Protein AF-A0A8T7HWQ5-F1 (afdb_monomer_lite)

pLDDT: mean 87.46, std 9.1, range [57.03, 96.0]

Radius of gyration: 16.71 Å; chains: 1; bounding box: 40×26×57 Å

Sequence (140 aa):
GDEVLRPKIESEEYSALMLLADTLKETLERYGITLTLLATHAGVDAISRGELENQSQKLAQRIAALYSIYAPEAFDKSLFQQIVSTLRQRHLITTGEGNELSISASIPDLQQLVMSMLSQQTQESLVKTARWAIKKWRDE

Foldseek 3Di:
DDDPDDDDCPDPVVVVVVVVLVVCQLVLLLLLLLLLLVVVCPPPDFDAPVRSLVNSLVLVVVLCVPPVPDDPVSRDSVSNVVVSVVCVVVVQWDQDPVSTIDGDPCSVVVSVVSLVSHDPSSNVSSVVSSVVSVVVVVVD

Secondary structure (DSSP, 8-state):
----PPPPTTSHHHHHHHHHHHHHHHHHHHHHHHHHHHHHHTTTSPPBHHHHHHHHHHHHHHHHHHH--S-GGGG-HHHHHHHHHHHHHTTSEEE-TTSBEEE-TTHHHHHHHHHHHS-HHHHHHHHHHHHHHHHHHH--

Structure (mmCIF, N/CA/C/O backbone):
data_AF-A0A8T7HWQ5-F1
#
_entry.id   AF-A0A8T7HWQ5-F1
#
loop_
_atom_site.group_PDB
_atom_site.id
_atom_site.type_symbol
_atom_site.label_atom_id
_atom_site.label_alt_id
_atom_site.label_comp_id
_atom_site.label_asym_id
_atom_site.label_entity_id
_atom_site.label_seq_id
_atom_site.pdbx_PDB_ins_code
_atom_site.Cartn_x
_atom_site.Cartn_y
_atom_site.Cartn_z
_atom_site.occupancy
_atom_site.B_iso_or_equiv
_atom_site.auth_seq_id
_atom_site.auth_comp_id
_atom_site.auth_asym_id
_atom_site.auth_atom_id
_atom_site.pdbx_PDB_model_num
ATOM 1 N N . GLY A 1 1 ? -6.379 -4.301 -35.856 1.00 57.03 1 GLY A N 1
ATOM 2 C CA . GLY A 1 1 ? -6.252 -3.869 -34.456 1.00 57.03 1 GLY A CA 1
ATOM 3 C C . GLY A 1 1 ? -4.812 -4.075 -34.090 1.00 57.03 1 GLY A C 1
ATOM 4 O O . GLY A 1 1 ? -4.290 -5.112 -34.473 1.00 57.03 1 GLY A O 1
ATOM 5 N N . ASP A 1 2 ? -4.169 -3.091 -33.473 1.00 67.38 2 ASP A N 1
ATOM 6 C CA . ASP A 1 2 ? -2.747 -3.193 -33.148 1.00 67.38 2 ASP A CA 1
ATOM 7 C C . ASP A 1 2 ? -2.514 -4.381 -32.210 1.00 67.38 2 ASP A C 1
ATOM 9 O O . ASP A 1 2 ? -3.073 -4.448 -31.113 1.00 67.38 2 ASP A O 1
ATOM 13 N N . GLU A 1 3 ? -1.741 -5.360 -32.679 1.00 76.94 3 GLU A N 1
ATOM 14 C CA . GLU A 1 3 ? -1.328 -6.499 -31.869 1.00 76.94 3 GLU A CA 1
ATOM 15 C C . GLU A 1 3 ? -0.321 -6.011 -30.825 1.00 76.94 3 GLU A C 1
ATOM 17 O O . GLU A 1 3 ? 0.788 -5.585 -31.148 1.00 76.94 3 GLU A O 1
ATOM 22 N N . VAL A 1 4 ? -0.710 -6.065 -29.551 1.00 78.25 4 VAL A N 1
ATOM 23 C CA . VAL A 1 4 ? 0.197 -5.789 -28.435 1.00 78.25 4 VAL A CA 1
ATOM 24 C C . VAL A 1 4 ? 1.105 -7.005 -28.258 1.00 78.25 4 VAL A C 1
ATOM 26 O O . VAL A 1 4 ? 0.695 -8.027 -27.707 1.00 78.25 4 VAL A O 1
ATOM 29 N N . LEU A 1 5 ? 2.339 -6.903 -28.750 1.00 83.81 5 LEU A N 1
ATOM 30 C CA . LEU A 1 5 ? 3.353 -7.952 -28.650 1.00 83.81 5 LEU A CA 1
ATOM 31 C C . LEU A 1 5 ? 4.340 -7.656 -27.519 1.00 83.81 5 LEU A C 1
ATOM 33 O O . LEU A 1 5 ? 4.710 -6.510 -27.264 1.00 83.81 5 LEU A O 1
ATOM 37 N N . ARG A 1 6 ? 4.810 -8.713 -26.850 1.00 84.56 6 ARG A N 1
ATOM 38 C CA . ARG A 1 6 ? 5.892 -8.602 -25.867 1.00 84.56 6 ARG A CA 1
ATOM 39 C C . ARG A 1 6 ? 7.191 -8.191 -26.582 1.00 84.56 6 ARG A C 1
ATOM 41 O O . ARG A 1 6 ? 7.565 -8.877 -27.537 1.00 84.56 6 ARG A O 1
ATOM 48 N N . PRO A 1 7 ? 7.910 -7.149 -26.123 1.00 88.00 7 PRO A N 1
ATOM 49 C CA . PRO A 1 7 ? 9.208 -6.804 -26.690 1.00 88.00 7 PRO A CA 1
ATOM 50 C C . PRO A 1 7 ? 10.231 -7.918 -26.427 1.00 88.00 7 PRO A C 1
ATOM 52 O O . PRO A 1 7 ? 10.111 -8.689 -25.468 1.00 88.00 7 PRO A O 1
ATOM 55 N N . LYS A 1 8 ? 11.239 -8.025 -27.296 1.00 92.62 8 LYS A N 1
ATOM 56 C CA . LYS A 1 8 ? 12.326 -8.998 -27.121 1.00 92.62 8 LYS A CA 1
ATOM 57 C C . LYS A 1 8 ? 13.139 -8.614 -25.885 1.00 92.62 8 LYS A C 1
ATOM 59 O O . LYS A 1 8 ? 13.426 -7.445 -25.699 1.00 92.62 8 LYS A O 1
ATOM 64 N N . ILE A 1 9 ? 13.548 -9.595 -25.080 1.00 90.56 9 ILE A N 1
ATOM 65 C CA . ILE A 1 9 ? 14.245 -9.363 -23.796 1.00 90.56 9 ILE A CA 1
ATOM 66 C C . ILE A 1 9 ? 15.499 -8.482 -23.957 1.00 90.56 9 ILE A C 1
ATOM 68 O O . ILE A 1 9 ? 15.818 -7.695 -23.076 1.00 90.56 9 ILE A O 1
ATOM 72 N N . GLU A 1 10 ? 16.183 -8.586 -25.095 1.00 92.56 10 GLU A N 1
ATOM 73 C CA . GLU A 1 10 ? 17.416 -7.845 -25.393 1.00 92.56 10 GLU A CA 1
ATOM 74 C C . GLU A 1 10 ? 17.176 -6.475 -26.052 1.00 92.56 10 GLU A C 1
ATOM 76 O O . GLU A 1 10 ? 18.126 -5.827 -26.483 1.00 92.56 10 GLU A O 1
ATOM 81 N N . SER A 1 11 ? 15.921 -6.036 -26.187 1.00 95.00 11 SER A N 1
ATOM 82 C CA . SER A 1 11 ? 15.589 -4.785 -26.869 1.00 95.00 11 SER A CA 1
ATOM 83 C C . SER A 1 11 ? 15.522 -3.585 -25.918 1.00 95.00 11 SER A C 1
ATOM 85 O O . SER A 1 11 ? 15.321 -3.716 -24.703 1.00 95.00 11 SER A O 1
ATOM 87 N N . GLU A 1 12 ? 15.668 -2.383 -26.476 1.00 94.31 12 GLU A N 1
ATOM 88 C CA . GLU A 1 12 ? 15.531 -1.133 -25.719 1.00 94.31 12 GLU A CA 1
ATOM 89 C C . GLU A 1 12 ? 14.110 -0.970 -25.162 1.00 94.31 12 GLU A C 1
ATOM 91 O O . GLU A 1 12 ? 13.936 -0.518 -24.031 1.00 94.31 12 GLU A O 1
ATOM 96 N N . GLU A 1 13 ? 13.089 -1.415 -25.897 1.00 93.62 13 GLU A N 1
ATOM 97 C CA . GLU A 1 13 ? 11.689 -1.358 -25.468 1.00 93.62 13 GLU A CA 1
ATOM 98 C C . GLU A 1 13 ? 11.433 -2.245 -24.248 1.00 93.62 13 GLU A C 1
ATOM 100 O O . GLU A 1 13 ? 10.693 -1.851 -23.345 1.00 93.62 13 GLU A O 1
ATOM 105 N N . TYR A 1 14 ? 12.058 -3.427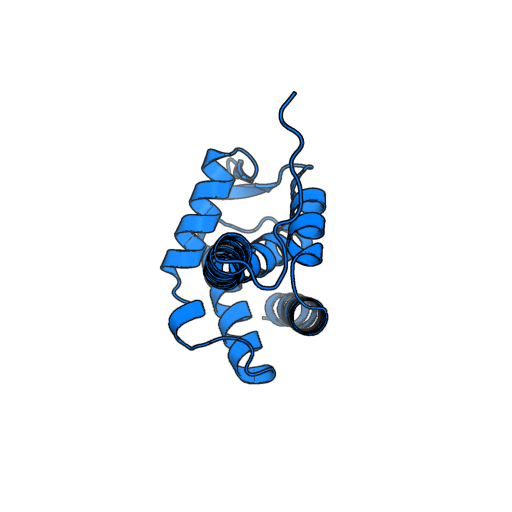 -24.185 1.00 94.44 14 TYR A N 1
ATOM 106 C CA . TYR A 1 14 ? 11.982 -4.275 -22.996 1.00 94.44 14 TYR A CA 1
ATOM 107 C C . TYR A 1 14 ? 12.652 -3.599 -21.799 1.00 94.44 14 TYR A C 1
ATOM 109 O O . TYR A 1 14 ? 12.083 -3.576 -20.710 1.00 94.44 14 TYR A O 1
ATOM 117 N N . SER A 1 15 ? 13.820 -2.989 -22.005 1.00 93.56 15 SER A N 1
ATOM 118 C CA . SER A 1 15 ? 14.529 -2.257 -20.949 1.00 93.56 15 SER A CA 1
ATOM 119 C C . SER A 1 15 ? 13.706 -1.075 -20.422 1.00 93.56 15 SER A C 1
ATOM 121 O O . SER A 1 15 ? 13.561 -0.914 -19.209 1.00 93.56 15 SER A O 1
ATOM 123 N N . ALA A 1 16 ? 13.094 -0.293 -21.315 1.00 94.12 16 ALA A N 1
ATOM 124 C CA . ALA A 1 16 ? 12.203 0.807 -20.951 1.00 94.12 16 ALA A CA 1
ATOM 125 C C . ALA A 1 16 ? 10.960 0.316 -20.191 1.00 94.12 16 ALA A C 1
ATOM 127 O O . ALA A 1 16 ? 10.573 0.906 -19.181 1.00 94.12 16 ALA A O 1
ATOM 128 N N . LEU A 1 17 ? 10.358 -0.793 -20.632 1.00 91.88 17 LEU A N 1
ATOM 129 C CA . LEU A 1 17 ? 9.224 -1.408 -19.946 1.00 91.88 17 LEU A CA 1
ATOM 130 C C . LEU A 1 17 ? 9.600 -1.879 -18.536 1.00 91.88 17 LEU A C 1
ATOM 132 O O . LEU A 1 17 ? 8.840 -1.654 -17.595 1.00 91.88 17 LEU A O 1
ATOM 136 N N . MET A 1 18 ? 10.768 -2.502 -18.374 1.00 92.94 18 MET A N 1
ATOM 137 C CA . MET A 1 18 ? 11.252 -2.948 -17.067 1.00 92.94 18 MET A CA 1
ATOM 138 C C . MET A 1 18 ? 11.532 -1.773 -16.129 1.00 92.94 18 MET A C 1
ATOM 140 O O . MET A 1 18 ? 11.171 -1.849 -14.958 1.00 92.94 18 MET A O 1
ATOM 144 N N . LEU A 1 19 ? 12.093 -0.672 -16.635 1.00 92.38 19 LEU A N 1
ATOM 145 C CA . LEU A 1 19 ? 12.297 0.548 -15.851 1.00 92.38 19 LEU A CA 1
ATOM 146 C C . LEU A 1 19 ? 10.967 1.126 -15.343 1.00 92.38 19 LEU A C 1
ATOM 148 O O . LEU A 1 19 ? 10.843 1.492 -14.173 1.00 92.38 19 LEU A O 1
ATOM 152 N N . LEU A 1 20 ? 9.949 1.174 -16.208 1.00 91.62 20 LEU A N 1
ATOM 153 C CA . LEU A 1 20 ? 8.604 1.604 -15.821 1.00 91.62 20 LEU A CA 1
ATOM 154 C C . LEU A 1 20 ? 7.995 0.669 -14.771 1.00 91.62 20 LEU A C 1
ATOM 156 O O . LEU A 1 20 ? 7.421 1.142 -13.790 1.00 91.62 20 LEU A O 1
ATOM 160 N N . ALA A 1 21 ? 8.129 -0.646 -14.959 1.00 89.88 21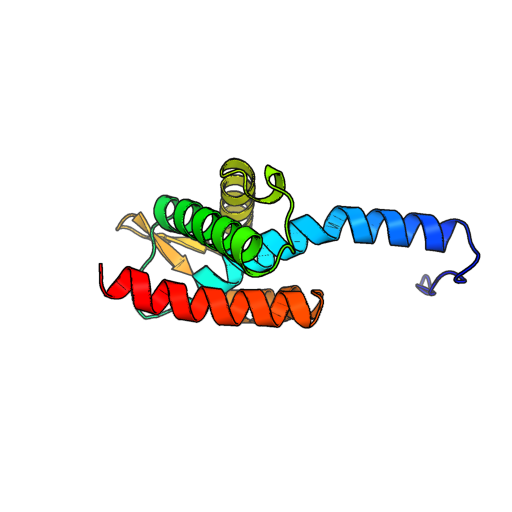 ALA A N 1
ATOM 161 C CA . ALA A 1 21 ? 7.624 -1.636 -14.015 1.00 89.88 21 ALA A CA 1
ATOM 162 C C . ALA A 1 21 ? 8.274 -1.482 -12.631 1.00 89.88 21 ALA A C 1
ATOM 164 O O . ALA A 1 21 ? 7.564 -1.479 -11.625 1.00 89.88 21 ALA A O 1
ATOM 165 N N . ASP A 1 22 ? 9.594 -1.295 -12.582 1.00 87.69 22 ASP A N 1
ATOM 166 C CA . ASP A 1 22 ? 10.335 -1.104 -11.333 1.00 87.69 22 ASP A CA 1
ATOM 167 C C . ASP A 1 22 ? 9.905 0.184 -10.616 1.00 87.69 22 ASP A C 1
ATOM 169 O O . ASP A 1 22 ? 9.608 0.173 -9.423 1.00 87.69 22 ASP A O 1
ATOM 173 N N . THR A 1 23 ? 9.704 1.266 -11.373 1.00 87.06 23 THR A N 1
ATOM 174 C CA . THR A 1 23 ? 9.213 2.549 -10.837 1.00 87.06 23 THR A CA 1
ATOM 175 C C . THR A 1 23 ? 7.799 2.436 -10.246 1.00 87.06 23 THR A C 1
ATOM 177 O O . THR A 1 23 ? 7.461 3.092 -9.258 1.00 87.06 23 THR A O 1
ATOM 180 N N . LEU A 1 24 ? 6.934 1.607 -10.839 1.00 89.81 24 LEU A N 1
ATOM 181 C CA . LEU A 1 24 ? 5.558 1.418 -10.369 1.00 89.81 24 LEU A CA 1
ATOM 182 C C . LEU A 1 24 ? 5.444 0.445 -9.196 1.00 89.81 24 LEU A C 1
ATOM 184 O O . LEU A 1 24 ? 4.445 0.497 -8.470 1.00 89.81 24 LEU A O 1
ATOM 188 N N . LYS A 1 25 ? 6.440 -0.421 -8.995 1.00 88.56 25 LYS A N 1
ATOM 189 C CA . LYS A 1 25 ? 6.412 -1.486 -7.991 1.00 88.56 25 LYS A CA 1
ATOM 190 C C . LYS A 1 25 ? 6.093 -0.954 -6.598 1.00 88.56 25 LYS A C 1
ATOM 192 O O . LYS A 1 25 ? 5.141 -1.417 -5.977 1.00 88.56 25 LYS A O 1
ATOM 197 N N . GLU A 1 26 ? 6.800 0.077 -6.148 1.00 88.44 26 GLU A N 1
ATOM 198 C CA . GLU A 1 26 ? 6.564 0.646 -4.818 1.00 88.44 26 GLU A CA 1
ATOM 199 C C . GLU A 1 26 ? 5.154 1.229 -4.669 1.00 88.44 26 GLU A C 1
ATOM 201 O O . GLU A 1 26 ? 4.536 1.178 -3.604 1.00 88.44 26 GLU A O 1
ATOM 206 N N . THR A 1 27 ? 4.615 1.793 -5.753 1.00 91.75 27 THR A N 1
ATOM 207 C CA . THR A 1 27 ? 3.250 2.318 -5.760 1.00 91.75 27 THR A CA 1
ATOM 208 C C . THR A 1 27 ? 2.248 1.181 -5.616 1.00 91.75 27 THR A C 1
ATOM 210 O O . THR A 1 27 ? 1.355 1.275 -4.773 1.00 91.75 27 THR A O 1
ATOM 213 N N . LEU A 1 28 ? 2.422 0.085 -6.362 1.00 93.06 28 LEU A N 1
ATOM 214 C CA . LEU A 1 28 ? 1.594 -1.117 -6.227 1.00 93.06 28 LEU A CA 1
ATOM 215 C C . LEU A 1 28 ? 1.663 -1.701 -4.814 1.00 93.06 28 LEU A C 1
ATOM 217 O O . LEU A 1 28 ? 0.637 -2.102 -4.271 1.00 93.06 28 LEU A O 1
ATOM 221 N N . GLU A 1 29 ? 2.834 -1.697 -4.184 1.00 92.25 29 GLU A N 1
ATOM 222 C CA . GLU A 1 29 ? 3.005 -2.184 -2.814 1.00 92.25 29 GLU A CA 1
ATOM 223 C C . GLU A 1 29 ? 2.230 -1.329 -1.803 1.00 92.25 29 GLU A C 1
ATOM 225 O O . GLU A 1 29 ? 1.503 -1.869 -0.964 1.00 92.25 29 GLU A O 1
ATOM 230 N N . ARG A 1 30 ? 2.282 0.004 -1.926 1.00 93.50 30 ARG A N 1
ATOM 231 C CA . ARG A 1 30 ? 1.480 0.914 -1.088 1.00 93.50 30 ARG A CA 1
ATOM 232 C C . ARG A 1 30 ? -0.026 0.741 -1.307 1.00 93.50 30 ARG A C 1
ATOM 234 O O . ARG A 1 30 ? -0.796 0.776 -0.339 1.00 93.50 30 ARG A O 1
ATOM 241 N N . TYR A 1 31 ? -0.456 0.518 -2.551 1.00 95.31 31 TYR A N 1
ATOM 242 C CA . TYR A 1 31 ? -1.839 0.131 -2.841 1.00 95.31 31 TYR A CA 1
ATOM 243 C C . TYR A 1 31 ? -2.187 -1.197 -2.169 1.00 95.31 31 TYR A C 1
ATOM 245 O O . TYR A 1 31 ? -3.213 -1.270 -1.501 1.00 95.31 31 TYR A O 1
ATOM 253 N N . GLY A 1 32 ? -1.326 -2.212 -2.263 1.00 94.69 32 GLY A N 1
ATOM 254 C CA . GLY A 1 32 ? -1.519 -3.506 -1.609 1.00 94.69 32 GLY A CA 1
ATOM 255 C C . GLY A 1 32 ? -1.720 -3.370 -0.100 1.00 94.69 32 GLY A C 1
ATOM 256 O O . GLY A 1 32 ? -2.628 -3.988 0.459 1.00 94.69 32 GLY A O 1
ATOM 257 N N . ILE A 1 33 ? -0.934 -2.510 0.555 1.00 94.38 33 ILE A N 1
ATOM 258 C CA . ILE A 1 33 ? -1.047 -2.223 1.994 1.00 94.38 33 ILE A CA 1
ATOM 259 C C . ILE A 1 33 ? -2.407 -1.596 2.315 1.00 94.38 33 ILE A C 1
ATOM 261 O O . ILE A 1 33 ? -3.143 -2.103 3.163 1.00 94.38 33 ILE A O 1
ATOM 265 N N . THR A 1 34 ? -2.760 -0.524 1.601 1.00 95.25 34 THR A N 1
ATOM 266 C CA . THR A 1 34 ? -3.984 0.254 1.857 1.00 95.25 34 THR A CA 1
ATOM 267 C C . THR A 1 34 ? -5.238 -0.576 1.576 1.00 95.25 34 THR A C 1
ATOM 269 O O . THR A 1 34 ? -6.175 -0.599 2.372 1.00 95.25 34 THR A O 1
ATOM 272 N N . LEU A 1 35 ? -5.246 -1.299 0.452 1.00 95.12 35 LEU A N 1
ATOM 273 C CA . LEU A 1 35 ? -6.355 -2.149 0.028 1.00 95.12 35 LEU A CA 1
ATOM 274 C C . LEU A 1 35 ? -6.525 -3.360 0.941 1.00 95.12 35 LEU A C 1
ATOM 276 O O . LEU A 1 35 ? -7.655 -3.742 1.222 1.00 95.12 35 LEU A O 1
ATOM 280 N N . THR A 1 36 ? -5.433 -3.950 1.435 1.00 92.75 36 THR A N 1
ATOM 281 C CA . THR A 1 36 ? -5.535 -5.070 2.379 1.00 92.75 36 THR A CA 1
ATOM 282 C C . THR A 1 36 ? -6.133 -4.620 3.704 1.00 92.75 36 THR A C 1
ATOM 284 O O . THR A 1 36 ? -6.992 -5.320 4.231 1.00 92.75 36 THR A O 1
ATOM 287 N N . LEU A 1 37 ? -5.757 -3.442 4.212 1.00 91.44 37 LEU A N 1
ATOM 288 C CA . LEU A 1 37 ? -6.390 -2.888 5.411 1.00 91.44 37 LEU A CA 1
ATOM 289 C C . LEU A 1 37 ? -7.877 -2.592 5.184 1.00 91.44 37 LEU A C 1
ATOM 291 O O . LEU A 1 37 ? -8.708 -3.008 5.990 1.00 91.44 37 LEU A O 1
ATOM 295 N N . LEU A 1 38 ? -8.233 -1.955 4.065 1.00 90.38 38 LEU A N 1
ATOM 296 C CA . LEU A 1 38 ? -9.636 -1.732 3.696 1.00 90.38 38 LEU A CA 1
ATOM 297 C C . LEU A 1 38 ? -10.432 -3.042 3.631 1.00 90.38 38 LEU A C 1
ATOM 299 O O . LEU A 1 38 ? -11.494 -3.141 4.238 1.00 90.38 38 LEU A O 1
ATOM 303 N N . ALA A 1 39 ? -9.906 -4.060 2.946 1.00 87.06 39 ALA A N 1
ATOM 304 C CA . ALA A 1 39 ? -10.556 -5.363 2.824 1.00 87.06 39 ALA A CA 1
ATOM 305 C C . ALA A 1 39 ? -10.747 -6.050 4.185 1.00 87.06 39 ALA A C 1
ATOM 307 O O . ALA A 1 39 ? -11.725 -6.765 4.378 1.00 87.06 39 ALA A O 1
ATOM 308 N N . THR A 1 40 ? -9.849 -5.817 5.146 1.00 81.00 40 THR A N 1
ATOM 309 C CA . THR A 1 40 ? -9.955 -6.403 6.490 1.00 81.00 40 THR A CA 1
ATOM 310 C C . THR A 1 40 ? -10.939 -5.691 7.413 1.00 81.00 40 THR A C 1
ATOM 312 O O . THR A 1 40 ? -11.455 -6.321 8.331 1.00 81.00 40 THR A O 1
ATOM 315 N N . HIS A 1 41 ? -11.213 -4.409 7.163 1.00 77.56 41 HIS A N 1
ATOM 316 C CA . HIS A 1 41 ? -12.221 -3.626 7.889 1.00 77.56 41 HIS A CA 1
ATOM 317 C C . HIS A 1 41 ? -13.612 -3.706 7.243 1.00 77.56 41 HIS A C 1
ATOM 319 O O . HIS A 1 41 ? -14.601 -3.274 7.829 1.00 77.56 41 HIS A O 1
ATOM 325 N N . ALA A 1 42 ? -13.727 -4.293 6.049 1.00 70.12 42 ALA A N 1
ATOM 326 C CA . ALA A 1 42 ? -15.008 -4.482 5.383 1.00 70.12 42 ALA A CA 1
ATOM 327 C C . ALA A 1 42 ? -15.952 -5.365 6.227 1.00 70.12 42 ALA A C 1
ATOM 329 O O . ALA A 1 42 ? -15.735 -6.565 6.381 1.00 70.12 42 ALA A O 1
ATOM 330 N N . GLY A 1 43 ? -17.023 -4.762 6.754 1.00 62.44 43 GLY A N 1
ATOM 331 C CA . GLY A 1 43 ? -18.110 -5.465 7.446 1.00 62.44 43 GLY A CA 1
ATOM 332 C C . GLY A 1 43 ? -17.882 -5.794 8.927 1.00 62.44 43 GLY A C 1
ATOM 333 O O . GLY A 1 43 ? -18.714 -6.500 9.492 1.00 62.44 43 GLY A O 1
ATOM 334 N N . VAL A 1 44 ? -16.798 -5.315 9.551 1.00 63.03 44 VAL A N 1
ATOM 335 C CA . VAL A 1 44 ? -16.514 -5.548 10.983 1.00 63.03 44 VAL A CA 1
ATOM 336 C C . VAL A 1 44 ? -16.718 -4.272 11.790 1.00 63.03 44 VAL A C 1
ATOM 338 O O . VAL A 1 44 ? -17.625 -4.221 12.608 1.00 63.03 44 VAL A O 1
ATOM 341 N N . ASP A 1 45 ? -15.924 -3.243 11.501 1.00 64.50 45 ASP A N 1
ATOM 342 C CA . ASP A 1 45 ? -15.995 -1.921 12.115 1.00 64.50 45 ASP A CA 1
ATOM 343 C C . ASP A 1 45 ? -15.592 -0.897 11.060 1.00 64.50 45 ASP A C 1
ATOM 345 O O . ASP A 1 45 ? -14.709 -1.139 10.229 1.00 64.50 45 ASP A O 1
ATOM 349 N N . ALA A 1 46 ? -16.249 0.253 11.059 1.00 73.00 46 ALA A N 1
ATOM 350 C CA . ALA A 1 46 ? -15.976 1.242 10.045 1.00 73.00 46 ALA A CA 1
ATOM 351 C C . ALA A 1 46 ? -14.728 2.064 10.400 1.00 73.00 46 ALA A C 1
ATOM 353 O O . ALA A 1 46 ? -14.635 2.720 11.435 1.00 73.00 46 ALA A O 1
ATOM 354 N N . ILE A 1 47 ? -13.741 2.031 9.507 1.00 86.12 47 ILE A N 1
ATOM 355 C CA . ILE A 1 47 ? -12.493 2.776 9.660 1.00 86.12 47 ILE A CA 1
ATOM 356 C C . ILE A 1 47 ? -12.656 4.204 9.125 1.00 86.12 47 ILE A C 1
ATOM 358 O O . ILE A 1 47 ? -13.199 4.422 8.041 1.00 86.12 47 ILE A O 1
ATOM 362 N N . SER A 1 48 ? -12.170 5.201 9.866 1.00 89.56 48 SER A N 1
ATOM 363 C CA . SER A 1 48 ? -12.123 6.580 9.366 1.00 89.56 48 SER A CA 1
ATOM 364 C C . SER A 1 48 ? -10.989 6.764 8.353 1.00 89.56 48 SER A C 1
ATOM 366 O O . SER A 1 48 ? -9.987 6.046 8.364 1.00 89.56 48 SER A O 1
ATOM 368 N N . ARG A 1 49 ? -11.089 7.795 7.507 1.00 90.31 49 ARG A N 1
ATOM 369 C CA . ARG A 1 49 ? -10.019 8.150 6.559 1.00 90.31 49 ARG A CA 1
ATOM 370 C C . ARG A 1 49 ? -8.656 8.321 7.239 1.00 90.31 49 ARG A C 1
ATOM 372 O O . ARG A 1 49 ? -7.664 7.771 6.771 1.00 90.31 49 ARG A O 1
ATOM 379 N N . GLY A 1 50 ? -8.609 9.105 8.316 1.00 90.25 50 GLY A N 1
ATOM 380 C CA . GLY A 1 50 ? -7.356 9.404 9.011 1.00 90.25 50 GLY A CA 1
ATOM 381 C C . GLY A 1 50 ? -6.752 8.165 9.666 1.00 90.25 50 GLY A C 1
ATOM 382 O O . GLY A 1 50 ? -5.532 8.001 9.667 1.00 90.25 50 GLY A O 1
ATOM 383 N N . GLU A 1 51 ? -7.605 7.268 10.164 1.00 90.88 51 GLU A N 1
ATOM 384 C CA . GLU A 1 51 ? -7.154 6.010 10.745 1.00 90.88 51 GLU A CA 1
ATOM 385 C C . GLU A 1 51 ? -6.598 5.067 9.677 1.00 90.88 51 GLU A C 1
ATOM 387 O O . GLU A 1 51 ? -5.518 4.518 9.867 1.00 90.88 51 GLU A O 1
ATOM 392 N N . LEU A 1 52 ? -7.242 4.963 8.510 1.00 92.44 52 LEU A N 1
ATOM 393 C CA . LEU A 1 52 ? -6.729 4.164 7.394 1.00 92.44 52 LEU A CA 1
ATOM 394 C C . LEU A 1 52 ? -5.340 4.632 6.943 1.00 92.44 52 LEU A C 1
ATOM 396 O O . LEU A 1 52 ? -4.448 3.811 6.730 1.00 92.44 52 LEU A O 1
ATOM 400 N N . GLU A 1 53 ? -5.140 5.944 6.816 1.00 93.56 53 GLU A N 1
ATOM 401 C CA . GLU A 1 53 ? -3.849 6.531 6.440 1.00 93.56 53 GLU A CA 1
ATOM 402 C C . GLU A 1 53 ? -2.764 6.213 7.484 1.00 93.56 53 GLU A C 1
ATOM 404 O O . GLU A 1 53 ? -1.668 5.772 7.132 1.00 93.56 53 GLU A O 1
ATOM 409 N N . ASN A 1 54 ? -3.081 6.380 8.773 1.00 93.31 54 ASN A N 1
ATOM 410 C CA . ASN A 1 54 ? -2.165 6.082 9.876 1.00 93.31 54 ASN A CA 1
ATOM 411 C C . ASN A 1 54 ? -1.834 4.586 9.972 1.00 93.31 54 ASN A C 1
ATOM 413 O O . ASN A 1 54 ? -0.669 4.218 10.133 1.00 93.31 54 ASN A O 1
ATOM 417 N N . GLN A 1 55 ? -2.842 3.717 9.885 1.00 93.31 55 GLN A N 1
ATOM 418 C CA . GLN A 1 55 ? -2.668 2.267 9.948 1.00 93.31 55 GLN A CA 1
ATOM 419 C C . GLN A 1 55 ? -1.864 1.754 8.755 1.00 93.31 55 GLN A C 1
ATOM 421 O O . GLN A 1 55 ? -0.973 0.928 8.945 1.00 93.31 55 GLN A O 1
ATOM 426 N N . SER A 1 56 ? -2.102 2.288 7.553 1.00 94.12 56 SER A N 1
ATOM 427 C CA . SER A 1 56 ? -1.328 1.935 6.356 1.00 94.12 56 SER A CA 1
ATOM 428 C C . SER A 1 56 ? 0.150 2.270 6.534 1.00 94.12 56 SER A C 1
ATOM 430 O O . SER A 1 56 ? 1.009 1.419 6.303 1.00 94.12 56 SER A O 1
ATOM 432 N N . GLN A 1 57 ? 0.452 3.464 7.052 1.00 94.38 57 GLN A N 1
ATOM 433 C CA . GLN A 1 57 ? 1.822 3.861 7.367 1.00 94.38 57 GLN A CA 1
ATOM 434 C C . GLN A 1 57 ? 2.467 2.950 8.422 1.00 94.38 57 GLN A C 1
ATOM 436 O O . GLN A 1 57 ? 3.569 2.443 8.206 1.00 94.38 57 GLN A O 1
ATOM 441 N N . LYS A 1 58 ? 1.791 2.712 9.554 1.00 93.31 58 LYS A N 1
ATOM 442 C CA . LYS A 1 58 ? 2.302 1.844 10.632 1.00 93.31 58 LYS A CA 1
ATOM 443 C C . LYS A 1 58 ? 2.558 0.420 10.139 1.00 93.31 58 LYS A C 1
ATOM 445 O O . LYS A 1 58 ? 3.555 -0.199 10.517 1.00 93.31 58 LYS A O 1
ATOM 450 N N . LEU A 1 59 ? 1.673 -0.106 9.291 1.00 92.56 59 LEU A N 1
ATOM 451 C CA . LEU A 1 59 ? 1.832 -1.431 8.706 1.00 92.56 59 LEU A CA 1
ATOM 452 C C . LEU A 1 59 ? 3.064 -1.483 7.799 1.00 92.56 59 LEU A C 1
ATOM 454 O O . LEU A 1 59 ? 3.876 -2.396 7.938 1.00 92.56 59 LEU A O 1
ATOM 458 N N . ALA A 1 60 ? 3.239 -0.483 6.934 1.00 92.38 60 ALA A N 1
ATOM 459 C CA . ALA A 1 60 ? 4.392 -0.374 6.046 1.00 92.38 60 ALA A CA 1
ATOM 460 C C . ALA A 1 60 ? 5.716 -0.301 6.823 1.00 92.38 60 ALA A C 1
ATOM 462 O O . ALA A 1 60 ? 6.633 -1.075 6.548 1.00 92.38 60 ALA A O 1
ATOM 463 N N . GLN A 1 61 ? 5.781 0.547 7.856 1.00 91.69 61 GLN A N 1
ATOM 464 C CA . GLN A 1 61 ? 6.930 0.650 8.765 1.00 91.69 61 GLN A CA 1
ATOM 465 C C . GLN A 1 61 ? 7.269 -0.699 9.405 1.00 91.69 61 GLN A C 1
ATOM 467 O O . GLN A 1 61 ? 8.434 -1.087 9.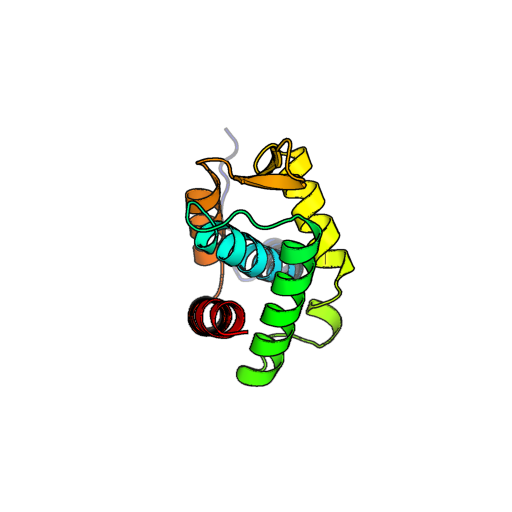500 1.00 91.69 61 GLN A O 1
ATOM 472 N N . ARG A 1 62 ? 6.247 -1.448 9.824 1.00 91.50 62 ARG A N 1
ATOM 473 C CA . ARG A 1 62 ? 6.446 -2.765 10.423 1.00 91.50 62 ARG A CA 1
ATOM 474 C C . ARG A 1 62 ? 6.936 -3.798 9.412 1.00 91.50 62 ARG A C 1
ATOM 476 O O . ARG A 1 62 ? 7.819 -4.580 9.756 1.00 91.50 62 ARG A O 1
ATOM 483 N N . ILE A 1 63 ? 6.402 -3.812 8.191 1.00 90.62 63 ILE A N 1
ATOM 484 C CA . ILE A 1 63 ? 6.890 -4.716 7.139 1.00 90.62 63 ILE A CA 1
ATOM 485 C C . ILE A 1 63 ? 8.355 -4.393 6.815 1.00 90.62 63 ILE A C 1
ATOM 487 O O . ILE A 1 63 ? 9.171 -5.310 6.729 1.00 90.62 63 ILE A O 1
ATOM 491 N N . ALA A 1 64 ? 8.705 -3.107 6.713 1.00 89.31 64 ALA A N 1
ATOM 492 C CA . ALA A 1 64 ? 10.079 -2.661 6.494 1.00 89.31 64 ALA A CA 1
ATOM 493 C C . ALA A 1 64 ? 11.023 -3.189 7.587 1.00 89.31 64 ALA A C 1
ATOM 495 O O . ALA A 1 64 ? 12.053 -3.788 7.281 1.00 89.31 64 ALA A O 1
ATOM 496 N N . ALA A 1 65 ? 10.626 -3.048 8.856 1.00 88.75 65 ALA A N 1
ATOM 497 C CA . ALA A 1 65 ? 11.412 -3.498 10.002 1.00 88.75 65 ALA A CA 1
ATOM 498 C C . ALA A 1 65 ? 11.552 -5.029 10.097 1.00 88.75 65 ALA A C 1
ATOM 500 O O . ALA A 1 65 ? 12.577 -5.517 10.564 1.00 88.75 65 ALA A O 1
ATOM 501 N N . LEU A 1 66 ? 10.530 -5.790 9.689 1.00 88.00 66 LEU A N 1
ATOM 502 C CA . LEU A 1 66 ? 10.516 -7.252 9.826 1.00 88.00 66 LEU A CA 1
ATOM 503 C C . LEU A 1 66 ? 11.143 -7.995 8.644 1.00 88.00 66 LEU A C 1
ATOM 505 O O . LEU A 1 66 ? 11.666 -9.090 8.837 1.00 88.00 66 LEU A O 1
ATOM 509 N N . TYR A 1 67 ? 11.046 -7.446 7.434 1.00 83.06 67 TYR A N 1
ATOM 510 C CA . TYR A 1 67 ? 11.370 -8.184 6.211 1.00 83.06 67 TYR A CA 1
ATOM 511 C C . TYR A 1 67 ? 12.389 -7.479 5.310 1.00 83.06 67 TYR A C 1
ATOM 513 O O . TYR A 1 67 ? 12.798 -8.072 4.315 1.00 83.06 67 TYR A O 1
ATOM 521 N N . SER A 1 68 ? 12.792 -6.241 5.627 1.00 78.06 68 SER A N 1
ATOM 522 C CA . SER A 1 68 ? 13.739 -5.444 4.825 1.00 78.06 68 SER A CA 1
ATOM 523 C C . SER A 1 68 ? 13.328 -5.294 3.350 1.00 78.06 68 SER A C 1
ATOM 525 O O . SER A 1 68 ? 14.175 -5.218 2.468 1.00 78.06 68 SER A O 1
ATOM 527 N N . ILE A 1 69 ? 12.014 -5.269 3.086 1.00 71.38 69 ILE A N 1
ATOM 528 C CA . ILE A 1 69 ? 11.435 -5.180 1.731 1.00 71.38 69 ILE A CA 1
ATOM 529 C C . ILE A 1 69 ? 11.294 -3.718 1.270 1.00 71.38 69 ILE A C 1
ATOM 531 O O . ILE A 1 69 ? 11.241 -3.462 0.073 1.00 71.38 69 ILE A O 1
ATOM 535 N N . TYR A 1 70 ? 11.268 -2.758 2.202 1.00 71.94 70 TYR A N 1
ATOM 536 C CA . TYR A 1 70 ? 10.991 -1.349 1.916 1.00 71.94 70 TYR A CA 1
ATOM 537 C C . TYR A 1 70 ? 12.097 -0.430 2.422 1.00 71.94 70 TYR A C 1
ATOM 539 O O . TYR A 1 70 ? 12.589 -0.602 3.541 1.00 71.94 70 TYR A O 1
ATOM 547 N N . ALA A 1 71 ? 12.423 0.585 1.624 1.00 72.25 71 ALA A N 1
ATOM 548 C CA . ALA A 1 71 ? 13.277 1.682 2.051 1.00 72.25 71 ALA A CA 1
ATOM 549 C C . ALA A 1 71 ? 12.516 2.644 2.994 1.00 72.25 71 ALA A C 1
ATOM 551 O O . ALA A 1 71 ? 11.284 2.716 2.918 1.00 72.25 71 ALA A O 1
ATOM 552 N N . PRO A 1 72 ? 13.208 3.373 3.893 1.00 64.94 72 PRO A N 1
ATOM 553 C CA . PRO A 1 72 ? 12.587 4.285 4.855 1.00 64.94 72 PRO A CA 1
ATOM 554 C C . PRO A 1 72 ? 11.601 5.302 4.262 1.00 64.94 72 PRO A C 1
ATOM 556 O O . PRO A 1 72 ? 10.585 5.649 4.860 1.00 64.94 72 PRO A O 1
ATOM 559 N N . GLU A 1 73 ? 11.901 5.769 3.061 1.00 71.75 73 GLU A N 1
ATOM 560 C CA . GLU A 1 73 ? 11.123 6.730 2.288 1.00 71.75 73 GLU A CA 1
ATOM 561 C C . GLU A 1 73 ? 9.799 6.160 1.754 1.00 71.75 73 GLU A C 1
ATOM 563 O O . GLU A 1 73 ? 8.849 6.910 1.523 1.00 71.75 73 GLU A O 1
ATOM 568 N N . ALA A 1 74 ? 9.683 4.835 1.614 1.00 69.25 74 ALA A N 1
ATOM 569 C CA . ALA A 1 74 ? 8.527 4.187 0.993 1.00 69.25 74 ALA A CA 1
ATOM 570 C C . ALA A 1 74 ? 7.243 4.274 1.841 1.00 69.25 74 ALA A C 1
ATOM 572 O O . ALA A 1 74 ? 6.160 3.927 1.360 1.00 69.25 74 ALA A O 1
ATOM 573 N N . PHE A 1 75 ? 7.349 4.739 3.090 1.00 79.44 75 PHE A N 1
ATOM 574 C CA . PHE A 1 75 ? 6.254 4.828 4.055 1.00 79.44 75 PHE A CA 1
ATOM 575 C C . PHE A 1 75 ? 5.993 6.248 4.582 1.00 79.44 75 PHE A C 1
ATOM 577 O O . PHE A 1 75 ? 5.535 6.437 5.716 1.00 79.44 75 PHE A O 1
ATOM 584 N N . ASP A 1 76 ? 6.231 7.264 3.751 1.00 89.25 76 ASP A N 1
ATOM 585 C CA . ASP A 1 76 ? 5.723 8.614 4.002 1.00 89.25 76 ASP A CA 1
ATOM 586 C C . ASP A 1 76 ? 4.180 8.612 4.067 1.00 89.25 76 ASP A C 1
ATOM 588 O O . ASP A 1 76 ? 3.485 8.035 3.224 1.00 89.25 76 ASP A O 1
ATOM 592 N N . LYS A 1 77 ? 3.623 9.276 5.085 1.00 90.25 77 LYS A N 1
ATOM 593 C CA . LYS A 1 77 ? 2.174 9.373 5.304 1.00 90.25 77 LYS A CA 1
ATOM 594 C C . LYS A 1 77 ? 1.444 10.023 4.124 1.00 90.25 77 LYS A C 1
ATOM 596 O O . LYS A 1 77 ? 0.320 9.631 3.807 1.00 90.25 77 LYS A O 1
ATOM 601 N N . SER A 1 78 ? 2.067 10.999 3.471 1.00 93.38 78 SER A N 1
ATOM 602 C CA . SER A 1 78 ? 1.504 11.713 2.324 1.00 93.38 78 SER A CA 1
ATOM 603 C C . SER A 1 78 ? 1.252 10.792 1.127 1.00 93.38 78 SER A C 1
ATOM 605 O O . SER A 1 78 ? 0.277 10.992 0.403 1.00 93.38 78 SER A O 1
ATOM 607 N N . LEU A 1 79 ? 2.046 9.728 0.957 1.00 93.06 79 LEU A N 1
ATOM 608 C CA . LEU A 1 79 ? 1.835 8.735 -0.101 1.00 93.06 79 LEU A CA 1
ATOM 609 C C . LEU A 1 79 ? 0.533 7.957 0.129 1.00 93.06 79 LEU A C 1
ATOM 611 O O . LEU A 1 79 ? -0.264 7.779 -0.793 1.00 93.06 79 LEU A O 1
ATOM 615 N N . PHE A 1 80 ? 0.263 7.558 1.374 1.00 95.00 80 PHE A N 1
ATOM 616 C CA . PHE A 1 80 ? -0.998 6.903 1.732 1.00 95.00 80 PHE A CA 1
ATOM 617 C C . PHE A 1 80 ? -2.187 7.863 1.637 1.00 95.00 80 PHE A C 1
ATOM 619 O O . PHE A 1 80 ? -3.241 7.480 1.132 1.00 95.00 80 PHE A O 1
ATOM 626 N N . GLN A 1 81 ? -2.015 9.132 2.018 1.00 95.38 81 GLN A N 1
ATOM 627 C CA . GLN A 1 81 ? -3.039 10.168 1.826 1.00 95.38 81 GLN A CA 1
ATOM 628 C C . GLN A 1 81 ? -3.442 10.324 0.357 1.00 95.38 81 GLN A C 1
ATOM 630 O O . GLN A 1 81 ? -4.633 10.422 0.050 1.00 95.38 81 GLN A O 1
ATOM 635 N N . GLN A 1 82 ? -2.469 10.327 -0.556 1.00 95.19 82 GLN A N 1
ATOM 636 C CA . GLN A 1 82 ? -2.720 10.416 -1.995 1.00 95.19 82 GLN A CA 1
ATOM 637 C C . GLN A 1 82 ? -3.469 9.189 -2.522 1.00 95.19 82 GLN A C 1
ATOM 639 O O . GLN A 1 82 ? -4.420 9.337 -3.295 1.00 95.19 82 GLN A O 1
ATOM 644 N N . ILE A 1 83 ? -3.103 7.987 -2.071 1.00 95.38 83 ILE A N 1
ATOM 645 C CA . ILE A 1 83 ? -3.805 6.749 -2.436 1.00 95.38 83 ILE A CA 1
ATOM 646 C C . ILE A 1 83 ? -5.255 6.793 -1.954 1.00 95.38 83 ILE A C 1
ATOM 648 O O . ILE A 1 83 ? -6.171 6.596 -2.751 1.00 95.38 83 ILE A O 1
ATOM 652 N N . VAL A 1 84 ? -5.490 7.120 -0.683 1.00 94.69 84 VAL A N 1
ATOM 653 C CA . VAL A 1 84 ? -6.845 7.197 -0.116 1.00 94.69 84 VAL A CA 1
ATOM 654 C C . VAL A 1 84 ? -7.678 8.275 -0.819 1.00 94.69 84 VAL A C 1
ATOM 656 O O . VAL A 1 84 ? -8.843 8.047 -1.148 1.00 94.69 84 VAL A O 1
ATOM 659 N N . SER A 1 85 ? -7.074 9.421 -1.146 1.00 95.12 85 SER A N 1
ATOM 660 C CA . SER A 1 85 ? -7.712 10.457 -1.968 1.00 95.12 85 SER A CA 1
ATOM 661 C C . SER A 1 85 ? -8.105 9.932 -3.355 1.00 95.12 85 SER A C 1
ATOM 663 O O . SER A 1 85 ? -9.228 10.158 -3.808 1.00 95.12 85 SER A O 1
ATOM 665 N N . THR A 1 86 ? -7.223 9.164 -3.999 1.00 96.00 86 THR A N 1
ATOM 666 C CA . THR A 1 86 ? -7.476 8.554 -5.314 1.00 96.00 86 THR A CA 1
ATOM 667 C C . THR A 1 86 ? -8.620 7.543 -5.250 1.00 96.00 86 THR A C 1
ATOM 669 O O . THR A 1 86 ? -9.527 7.591 -6.080 1.00 96.00 86 THR A O 1
ATOM 672 N N . LEU A 1 87 ? -8.640 6.664 -4.243 1.00 94.94 87 LEU A N 1
ATOM 673 C CA . LEU A 1 87 ? -9.728 5.698 -4.043 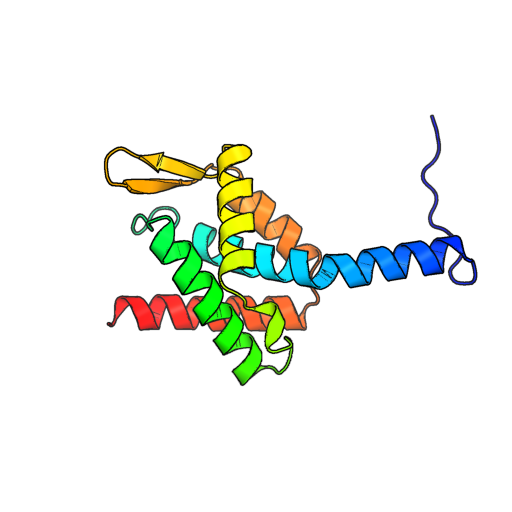1.00 94.94 87 LEU A CA 1
ATOM 674 C C . LEU A 1 87 ? -11.078 6.404 -3.854 1.00 94.94 87 LEU A C 1
ATOM 676 O O . LEU A 1 87 ? -12.086 5.971 -4.418 1.00 94.94 87 LEU A O 1
ATOM 680 N N . ARG A 1 88 ? -11.094 7.528 -3.129 1.00 93.38 88 ARG A N 1
ATOM 681 C CA . ARG A 1 88 ? -12.292 8.358 -2.956 1.00 93.38 88 ARG A CA 1
ATOM 682 C C . ARG A 1 88 ? -12.731 9.018 -4.260 1.00 93.38 88 ARG A C 1
ATOM 684 O O . ARG A 1 88 ? -13.912 8.983 -4.590 1.00 93.38 88 ARG A O 1
ATOM 691 N N . GLN A 1 89 ? -11.797 9.596 -5.016 1.00 94.88 89 GLN A N 1
ATOM 692 C CA . GLN A 1 89 ? -12.090 10.216 -6.313 1.00 94.88 89 GLN A CA 1
ATOM 693 C C . GLN A 1 89 ? -12.670 9.205 -7.313 1.00 94.88 89 GLN A C 1
ATOM 695 O O . GLN A 1 89 ? -13.488 9.565 -8.152 1.00 94.88 89 GLN A O 1
ATOM 700 N N . ARG A 1 90 ? -12.265 7.935 -7.214 1.00 94.62 90 ARG A N 1
ATOM 701 C CA . ARG A 1 90 ? -12.790 6.829 -8.027 1.00 94.62 90 ARG A CA 1
ATOM 702 C C . ARG A 1 90 ? -14.067 6.197 -7.460 1.00 94.62 90 ARG A C 1
ATOM 704 O O . ARG A 1 90 ? -14.501 5.183 -7.992 1.00 94.62 90 ARG A O 1
ATOM 711 N N . HIS A 1 91 ? -14.653 6.768 -6.404 1.00 91.19 91 HIS A N 1
ATOM 712 C CA . HIS A 1 91 ? -15.851 6.260 -5.722 1.00 91.19 91 HIS A CA 1
ATOM 713 C C . HIS A 1 91 ? -15.720 4.822 -5.188 1.00 91.19 91 HIS A C 1
ATOM 715 O O . HIS A 1 91 ? -16.717 4.140 -4.973 1.00 91.19 91 HIS A O 1
ATOM 721 N N . LEU A 1 92 ? -14.489 4.360 -4.947 1.00 91.69 92 LEU A N 1
ATOM 722 C CA . LEU A 1 92 ? -14.222 3.046 -4.355 1.00 91.69 92 LEU A CA 1
ATOM 723 C C . LEU A 1 92 ? -14.377 3.065 -2.832 1.00 91.69 92 LEU A C 1
ATOM 725 O O . LEU A 1 92 ? -14.656 2.035 -2.220 1.00 91.69 92 LEU A O 1
ATOM 729 N N . ILE A 1 93 ? -14.203 4.244 -2.239 1.00 91.69 93 ILE A N 1
ATOM 730 C CA . ILE A 1 93 ? -14.537 4.538 -0.851 1.00 91.69 93 ILE A CA 1
ATOM 731 C C . ILE A 1 93 ? -15.309 5.858 -0.798 1.00 91.69 93 ILE A C 1
ATOM 733 O O . ILE A 1 93 ? -15.012 6.795 -1.545 1.00 91.69 93 ILE A O 1
ATOM 737 N N . THR A 1 94 ? -16.286 5.958 0.092 1.00 87.88 94 THR A N 1
ATOM 738 C CA . THR A 1 94 ? -17.026 7.198 0.359 1.00 87.88 94 THR A CA 1
ATOM 739 C C . THR A 1 94 ? -17.084 7.453 1.858 1.00 87.88 94 THR A C 1
ATOM 741 O O . THR A 1 94 ? -16.816 6.564 2.659 1.00 87.88 94 THR A O 1
ATOM 744 N N . THR A 1 95 ? -17.370 8.690 2.255 1.00 83.12 95 THR A N 1
ATOM 745 C CA . THR A 1 95 ? -17.534 9.041 3.669 1.00 83.12 95 THR A CA 1
ATOM 746 C C . THR A 1 95 ? -19.020 9.007 3.996 1.00 83.12 95 THR A C 1
ATOM 748 O O . THR A 1 95 ? -19.792 9.731 3.367 1.00 83.12 95 THR A O 1
ATOM 751 N N . GLY A 1 96 ? -19.411 8.146 4.934 1.00 72.00 96 GLY A N 1
ATOM 752 C CA . GLY A 1 96 ? -20.761 8.108 5.489 1.00 72.00 96 GLY A CA 1
ATOM 753 C C . GLY A 1 96 ? -21.002 9.234 6.498 1.00 72.00 96 GLY A C 1
ATOM 754 O O . GLY A 1 96 ? -20.096 9.998 6.834 1.00 72.00 96 GLY A O 1
ATOM 755 N N . GLU A 1 97 ? -22.227 9.319 7.015 1.00 67.25 97 GLU A N 1
ATOM 756 C CA . GLU A 1 97 ? -22.652 10.381 7.942 1.00 67.25 97 GLU A CA 1
ATOM 757 C C . GLU A 1 97 ? -21.837 10.412 9.254 1.00 67.25 97 GLU A C 1
ATOM 759 O O . GLU A 1 97 ? -21.664 11.475 9.843 1.00 67.25 97 GLU A O 1
ATOM 764 N N . GLY A 1 98 ? -21.259 9.279 9.672 1.00 66.25 98 GLY A N 1
ATOM 765 C CA . GLY A 1 98 ? -20.424 9.145 10.875 1.00 66.25 98 GLY A CA 1
ATOM 766 C C . GLY A 1 98 ? -18.926 9.425 10.693 1.00 66.25 98 GLY A C 1
ATOM 767 O O . GLY A 1 98 ? -18.144 9.074 11.569 1.00 66.25 98 GLY A O 1
ATOM 768 N N . ASN A 1 99 ? -18.490 10.008 9.564 1.00 74.81 99 ASN A N 1
ATOM 769 C CA . ASN A 1 99 ? -17.065 10.145 9.181 1.00 74.81 99 ASN A CA 1
ATOM 770 C C . ASN A 1 99 ? -16.330 8.801 8.948 1.00 74.81 99 ASN A C 1
ATOM 772 O O . ASN A 1 99 ? -15.105 8.727 8.803 1.00 74.81 99 ASN A O 1
ATOM 776 N N . GLU A 1 100 ? -17.117 7.740 8.878 1.00 82.31 100 GLU A N 1
ATOM 777 C CA . GLU A 1 100 ? -16.746 6.363 8.610 1.00 82.31 100 GLU A CA 1
ATOM 778 C C . GLU A 1 100 ? -16.647 6.109 7.103 1.00 82.31 100 GLU A C 1
ATOM 780 O O . GLU A 1 100 ? -17.409 6.678 6.312 1.00 82.31 100 GLU A O 1
ATOM 785 N N . LEU A 1 101 ? -15.698 5.271 6.679 1.00 87.44 101 LEU A N 1
ATOM 786 C CA . LEU A 1 101 ? -15.572 4.905 5.272 1.00 87.44 101 LEU A CA 1
ATOM 787 C C . LEU A 1 101 ? -16.583 3.817 4.897 1.00 87.44 101 LEU A C 1
ATOM 789 O O . LEU A 1 101 ? -16.558 2.714 5.436 1.00 87.44 101 LEU A O 1
ATOM 793 N N . SER A 1 102 ? -17.421 4.107 3.904 1.00 87.06 102 SER A N 1
ATOM 794 C CA . SER A 1 102 ? -18.183 3.093 3.180 1.00 87.06 102 SER A CA 1
ATOM 795 C C . SER A 1 102 ? -17.327 2.550 2.035 1.00 87.06 102 SER A C 1
ATOM 797 O O . SER A 1 102 ? -16.736 3.317 1.270 1.00 87.06 102 SER A O 1
ATOM 799 N N . ILE A 1 103 ? -17.221 1.224 1.949 1.00 88.50 103 ILE A N 1
ATOM 800 C CA . ILE A 1 103 ? -16.309 0.511 1.049 1.00 88.50 103 ILE A CA 1
ATOM 801 C C . ILE A 1 103 ? -17.118 -0.100 -0.100 1.00 88.50 103 ILE A C 1
ATOM 803 O O . ILE A 1 103 ? -18.082 -0.827 0.132 1.00 88.50 103 ILE A O 1
ATOM 807 N N . SER A 1 104 ? -16.718 0.175 -1.345 1.00 88.94 104 SER A N 1
ATOM 808 C CA . SER A 1 104 ? -17.326 -0.436 -2.532 1.00 88.94 104 SER A CA 1
ATOM 809 C C . SER A 1 104 ? -17.091 -1.949 -2.572 1.00 88.94 104 SER A C 1
ATOM 811 O O . SER A 1 104 ? -15.998 -2.427 -2.260 1.00 88.94 104 SER A O 1
ATOM 813 N N . ALA A 1 105 ? -18.073 -2.698 -3.080 1.00 87.62 105 ALA A N 1
ATOM 814 C CA . ALA A 1 105 ? -17.975 -4.142 -3.305 1.00 87.62 105 ALA A CA 1
ATOM 815 C C . ALA A 1 105 ? -16.848 -4.550 -4.279 1.00 87.62 105 ALA A C 1
ATOM 817 O O . ALA A 1 105 ? -16.471 -5.713 -4.312 1.00 87.62 105 ALA A O 1
ATOM 818 N N . SER A 1 106 ? -16.287 -3.606 -5.044 1.00 89.50 106 SER A N 1
ATOM 819 C CA . SER A 1 106 ? -15.171 -3.837 -5.974 1.00 89.50 106 SER A CA 1
ATOM 820 C C . SER A 1 106 ? -13.780 -3.799 -5.323 1.00 89.50 106 SER A C 1
ATOM 822 O O . SER A 1 106 ? -12.783 -4.086 -5.987 1.00 89.50 106 SER A O 1
ATOM 824 N N . ILE A 1 107 ? -13.669 -3.395 -4.052 1.00 91.00 107 ILE A N 1
ATOM 825 C CA . ILE A 1 107 ? -12.379 -3.306 -3.348 1.00 91.00 107 ILE A CA 1
ATOM 826 C C . ILE A 1 107 ? -11.690 -4.671 -3.186 1.00 91.00 107 ILE A C 1
ATOM 828 O O . ILE A 1 107 ? -10.488 -4.721 -3.449 1.00 91.00 107 ILE A O 1
ATOM 832 N N . PRO A 1 108 ? -12.380 -5.767 -2.809 1.00 90.62 108 PRO A N 1
ATOM 833 C CA . PRO A 1 108 ? -11.758 -7.090 -2.727 1.00 90.62 108 PRO A CA 1
ATOM 834 C C . PRO A 1 108 ? -11.135 -7.548 -4.053 1.00 90.62 108 PRO A C 1
ATOM 836 O O . PRO A 1 108 ? -9.993 -8.003 -4.065 1.00 90.62 108 PRO A O 1
ATOM 839 N N . ASP A 1 109 ? -11.825 -7.342 -5.178 1.00 92.50 109 ASP A N 1
ATOM 840 C CA . ASP A 1 109 ? -11.309 -7.714 -6.502 1.00 92.50 109 ASP A CA 1
ATOM 841 C C . ASP A 1 109 ? -10.073 -6.884 -6.876 1.00 92.50 109 ASP A C 1
ATOM 843 O O . ASP A 1 109 ? -9.067 -7.412 -7.355 1.00 92.50 109 ASP A O 1
ATOM 847 N N . LEU A 1 110 ? -10.113 -5.574 -6.607 1.00 94.62 110 LEU A N 1
ATOM 848 C CA . LEU A 1 110 ? -8.969 -4.689 -6.821 1.00 94.62 110 LEU A CA 1
ATOM 849 C C . LEU A 1 110 ? -7.780 -5.079 -5.937 1.00 94.62 110 LEU A C 1
ATOM 851 O O . LEU A 1 110 ? -6.639 -5.080 -6.398 1.00 94.62 110 LEU A O 1
ATOM 855 N N . GLN A 1 111 ? -8.040 -5.418 -4.676 1.00 95.12 111 GLN A N 1
ATOM 856 C CA . GLN A 1 111 ? -7.022 -5.896 -3.751 1.00 95.12 111 GLN A CA 1
ATOM 857 C C . GLN A 1 111 ? -6.375 -7.172 -4.288 1.00 95.12 111 GLN A C 1
ATOM 859 O O . GLN A 1 111 ? -5.149 -7.239 -4.359 1.00 95.12 111 GLN A O 1
ATOM 864 N N . GLN A 1 112 ? -7.166 -8.154 -4.720 1.00 94.81 112 GLN A N 1
ATOM 865 C CA . GLN A 1 112 ? -6.647 -9.398 -5.281 1.00 94.81 112 GLN A CA 1
ATOM 866 C C . GLN A 1 112 ? -5.804 -9.152 -6.538 1.00 94.81 112 GLN A C 1
ATOM 868 O O . GLN A 1 112 ? -4.714 -9.716 -6.664 1.00 94.81 112 GLN A O 1
ATOM 873 N N . LEU A 1 113 ? -6.265 -8.275 -7.435 1.00 96.00 113 LEU A N 1
ATOM 874 C CA . LEU A 1 113 ? -5.526 -7.895 -8.637 1.00 96.00 113 LEU A CA 1
ATOM 875 C C . LEU A 1 113 ? -4.170 -7.278 -8.284 1.00 96.00 113 LEU A C 1
ATOM 877 O O . LEU A 1 113 ? -3.145 -7.739 -8.783 1.00 96.00 113 LEU A O 1
ATOM 881 N N . VAL A 1 114 ? -4.145 -6.281 -7.396 1.00 95.94 114 VAL A N 1
ATOM 882 C CA . VAL A 1 114 ? -2.895 -5.634 -6.970 1.00 95.94 114 VAL A CA 1
ATOM 883 C C . VAL A 1 114 ? -1.969 -6.642 -6.299 1.00 95.94 114 VAL A C 1
ATOM 885 O O . VAL A 1 114 ? -0.797 -6.713 -6.655 1.00 95.94 114 VAL A O 1
ATOM 888 N N . MET A 1 115 ? -2.484 -7.474 -5.390 1.00 95.00 115 MET A N 1
ATOM 889 C CA . MET A 1 115 ? -1.689 -8.503 -4.716 1.00 95.00 115 MET A CA 1
ATOM 890 C C . MET A 1 115 ? -1.066 -9.485 -5.713 1.00 95.00 115 MET A C 1
ATOM 892 O O . MET A 1 115 ? 0.096 -9.842 -5.543 1.00 95.00 115 MET A O 1
ATOM 896 N N . SER A 1 116 ? -1.776 -9.857 -6.785 1.00 95.88 116 SER A N 1
ATOM 897 C CA . SER A 1 116 ? -1.251 -10.756 -7.827 1.00 95.88 116 SER A CA 1
ATOM 898 C C . SER A 1 116 ? -0.071 -10.180 -8.622 1.00 95.88 116 SER A C 1
ATOM 900 O O . SER A 1 116 ? 0.712 -10.941 -9.186 1.00 95.88 116 SER A O 1
ATOM 902 N N . MET A 1 117 ? 0.082 -8.852 -8.643 1.00 93.62 117 MET A N 1
ATOM 903 C CA . MET A 1 117 ? 1.205 -8.164 -9.292 1.00 93.62 117 MET A CA 1
ATOM 904 C C . MET A 1 117 ? 2.445 -8.079 -8.392 1.00 93.62 117 MET A C 1
ATOM 906 O O . MET A 1 117 ? 3.529 -7.745 -8.869 1.00 93.62 117 MET A O 1
ATOM 910 N N . LEU A 1 118 ? 2.304 -8.360 -7.094 1.00 92.00 118 LEU A N 1
ATOM 911 C CA . LEU A 1 118 ? 3.402 -8.316 -6.133 1.00 92.00 118 LEU A CA 1
ATOM 912 C C . LEU A 1 118 ? 4.144 -9.652 -6.077 1.00 92.00 118 LEU A C 1
ATOM 914 O O . LEU A 1 118 ? 3.576 -10.715 -6.333 1.00 92.00 118 LEU A O 1
ATOM 918 N N . SER A 1 119 ? 5.413 -9.610 -5.667 1.00 91.56 119 SER A N 1
ATOM 919 C CA .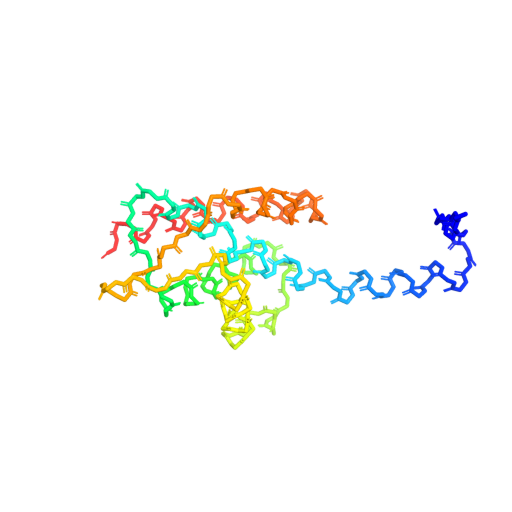 SER A 1 119 ? 6.192 -10.828 -5.429 1.00 91.56 119 SER A CA 1
ATOM 920 C C . SER A 1 119 ? 5.553 -11.687 -4.332 1.00 91.56 119 SER A C 1
ATOM 922 O O . SER A 1 119 ? 4.967 -11.155 -3.387 1.00 91.56 119 SER A O 1
ATOM 924 N N . GLN A 1 120 ? 5.718 -13.011 -4.403 1.00 92.50 120 GLN A N 1
ATOM 925 C CA . GLN A 1 120 ? 5.206 -13.924 -3.374 1.00 92.50 120 GLN A CA 1
ATOM 926 C C . GLN A 1 120 ? 5.693 -13.539 -1.966 1.00 92.50 120 GLN A C 1
ATOM 928 O O . GLN A 1 120 ? 4.917 -13.545 -1.013 1.00 92.50 120 GLN A O 1
ATOM 933 N N . GLN A 1 121 ? 6.960 -13.136 -1.840 1.00 91.31 121 GLN A N 1
ATOM 934 C CA . GLN A 1 121 ? 7.528 -12.682 -0.572 1.00 91.31 121 GLN A CA 1
ATOM 935 C C . GLN A 1 121 ? 6.800 -11.444 -0.027 1.00 91.31 121 GLN A C 1
ATOM 937 O O . GLN A 1 121 ? 6.473 -11.401 1.160 1.00 91.31 121 GLN A O 1
ATOM 942 N N . THR A 1 122 ? 6.522 -10.456 -0.885 1.00 90.81 122 THR A N 1
ATOM 943 C CA . THR A 1 122 ? 5.777 -9.243 -0.516 1.00 90.81 122 THR A CA 1
ATOM 944 C C . THR A 1 122 ? 4.338 -9.576 -0.121 1.00 90.81 122 THR A C 1
ATOM 946 O O . THR A 1 122 ? 3.834 -9.059 0.873 1.00 90.81 122 THR A O 1
ATOM 949 N N . GLN A 1 123 ? 3.673 -10.467 -0.860 1.00 93.56 123 GLN A N 1
ATOM 950 C CA . GLN A 1 123 ? 2.312 -10.893 -0.528 1.00 93.56 123 GLN A CA 1
ATOM 951 C C . GLN A 1 123 ? 2.260 -11.530 0.867 1.00 93.56 123 GLN A C 1
ATOM 953 O O . GLN A 1 123 ? 1.418 -11.174 1.695 1.00 93.56 123 GLN A O 1
ATOM 958 N N . GLU A 1 124 ? 3.181 -12.452 1.153 1.00 92.00 124 GLU A N 1
ATOM 959 C CA . GLU A 1 124 ? 3.230 -13.143 2.437 1.00 92.00 124 GLU A CA 1
ATOM 960 C C . GLU A 1 124 ? 3.546 -12.210 3.604 1.00 92.00 124 GLU A C 1
ATOM 962 O O . GLU A 1 124 ? 2.904 -12.312 4.654 1.00 92.00 124 GLU A O 1
ATOM 967 N N . SER A 1 125 ? 4.530 -11.321 3.446 1.00 91.56 125 SER A N 1
ATOM 968 C CA . SER A 1 125 ? 4.909 -10.370 4.495 1.00 91.56 125 SER A CA 1
ATOM 969 C C . SER A 1 125 ? 3.747 -9.437 4.830 1.00 91.56 125 SER A C 1
ATOM 971 O O . SER A 1 125 ? 3.443 -9.221 6.008 1.00 91.56 125 SER A O 1
ATOM 973 N N . LEU A 1 126 ? 3.035 -8.963 3.808 1.00 92.06 126 LEU A N 1
ATOM 974 C CA . LEU A 1 126 ? 1.884 -8.086 3.946 1.00 92.06 126 LEU A CA 1
ATOM 975 C C . LEU A 1 126 ? 0.732 -8.791 4.662 1.00 92.06 126 LEU A C 1
ATOM 977 O O . LEU A 1 126 ? 0.263 -8.297 5.687 1.00 92.06 126 LEU A O 1
ATOM 981 N N . VAL A 1 127 ? 0.320 -9.976 4.201 1.00 91.75 127 VAL A N 1
ATOM 982 C CA . VAL A 1 127 ? -0.790 -10.732 4.812 1.00 91.75 127 VAL A CA 1
ATOM 983 C C . VAL A 1 127 ? -0.483 -11.106 6.264 1.00 91.75 127 VAL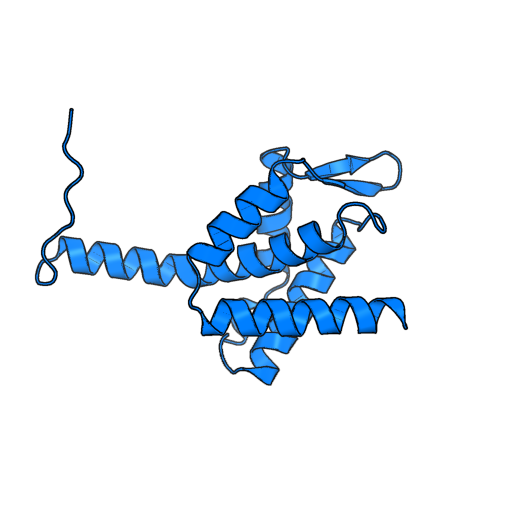 A C 1
ATOM 985 O O . VAL A 1 127 ? -1.338 -10.940 7.140 1.00 91.75 127 VAL A O 1
ATOM 988 N N . LYS A 1 128 ? 0.733 -11.593 6.550 1.00 91.44 128 LYS A N 1
ATOM 989 C CA . LYS A 1 128 ? 1.154 -11.961 7.914 1.00 91.44 128 LYS A CA 1
ATOM 990 C C . LYS A 1 128 ? 1.130 -10.744 8.842 1.00 91.44 128 LYS A C 1
ATOM 992 O O . LYS A 1 128 ? 0.592 -10.831 9.949 1.00 91.44 128 LYS A O 1
ATOM 997 N N . THR A 1 129 ? 1.658 -9.609 8.385 1.00 92.56 129 THR A N 1
ATOM 998 C CA . THR A 1 129 ? 1.715 -8.382 9.190 1.00 92.56 129 THR A CA 1
ATOM 999 C C . THR A 1 129 ? 0.333 -7.767 9.380 1.00 92.56 129 THR A C 1
ATOM 1001 O O . THR A 1 129 ? 0.009 -7.377 10.499 1.00 92.56 129 THR A O 1
ATOM 1004 N N . ALA A 1 130 ? -0.508 -7.736 8.341 1.00 90.94 130 ALA A N 1
ATOM 1005 C CA . ALA A 1 130 ? -1.877 -7.224 8.422 1.00 90.94 130 ALA A CA 1
ATOM 1006 C C . ALA A 1 130 ? -2.703 -8.022 9.436 1.00 90.94 130 ALA A C 1
ATOM 1008 O O . ALA A 1 130 ? -3.312 -7.445 10.334 1.00 90.94 130 ALA A O 1
ATOM 1009 N N . ARG A 1 131 ? -2.643 -9.360 9.375 1.00 89.25 131 ARG A N 1
ATOM 1010 C CA . ARG A 1 131 ? -3.329 -10.240 10.334 1.00 89.25 131 ARG A CA 1
ATOM 1011 C C . ARG A 1 131 ? -2.880 -9.992 11.774 1.00 89.25 131 ARG A C 1
ATOM 1013 O O . ARG A 1 131 ? -3.709 -9.969 12.681 1.00 89.25 131 ARG A O 1
ATOM 1020 N N . TRP A 1 132 ? -1.574 -9.819 11.985 1.00 90.38 132 TRP A N 1
ATOM 1021 C CA . TRP A 1 132 ? -1.035 -9.447 13.292 1.00 90.38 132 TRP A CA 1
ATOM 1022 C C . TRP A 1 132 ? -1.560 -8.080 13.749 1.00 90.38 132 TRP A C 1
ATOM 1024 O O . TRP A 1 132 ? -1.978 -7.958 14.897 1.00 90.38 132 TRP A O 1
ATOM 1034 N N . ALA A 1 133 ? -1.571 -7.083 12.861 1.00 88.81 133 ALA A N 1
ATOM 1035 C CA . ALA A 1 133 ? -1.949 -5.710 13.184 1.00 88.81 133 ALA A CA 1
ATOM 1036 C C . ALA A 1 133 ? -3.418 -5.615 13.594 1.00 88.81 133 ALA A C 1
ATOM 1038 O O . ALA A 1 133 ? -3.714 -5.045 14.634 1.00 88.81 133 ALA A O 1
ATOM 1039 N N . ILE A 1 134 ? -4.316 -6.268 12.855 1.00 82.81 134 ILE A N 1
ATOM 1040 C CA . ILE A 1 134 ? -5.752 -6.312 13.173 1.00 82.81 134 ILE A CA 1
ATOM 1041 C C . ILE A 1 134 ? -5.989 -6.917 14.554 1.00 82.81 134 ILE A C 1
ATOM 1043 O O . ILE A 1 134 ? -6.772 -6.393 15.337 1.00 82.81 134 ILE A O 1
ATOM 1047 N N . LYS A 1 135 ? -5.297 -8.018 14.874 1.00 84.25 135 LYS A N 1
ATOM 1048 C CA . LYS A 1 135 ? -5.393 -8.615 16.207 1.00 84.25 135 LYS A CA 1
ATOM 1049 C C . LYS A 1 135 ? -4.870 -7.647 17.269 1.00 84.25 135 LYS A C 1
ATOM 1051 O O . LYS A 1 135 ? -5.528 -7.443 18.275 1.00 84.25 135 LYS A O 1
ATOM 1056 N N . LYS A 1 136 ? -3.699 -7.055 17.031 1.00 86.50 136 LYS A N 1
ATOM 1057 C CA . LYS A 1 136 ? -3.012 -6.204 18.002 1.00 86.50 136 LYS A CA 1
ATOM 1058 C C . LYS A 1 136 ? -3.762 -4.902 18.288 1.00 86.50 136 LYS A C 1
ATOM 1060 O O . LYS A 1 136 ? -3.861 -4.542 19.450 1.00 86.50 136 LYS A O 1
ATOM 1065 N N . TRP A 1 137 ? -4.281 -4.233 17.261 1.00 83.94 137 TRP A N 1
ATOM 1066 C CA . TRP A 1 137 ? -5.015 -2.969 17.389 1.00 83.94 137 TRP A CA 1
ATOM 1067 C C . TRP A 1 137 ? -6.424 -3.142 17.950 1.00 83.94 137 TRP A C 1
ATOM 1069 O O . TRP A 1 137 ? -6.980 -2.185 18.460 1.00 83.94 137 TRP A O 1
ATOM 1079 N N . ARG A 1 138 ? -7.004 -4.345 17.871 1.00 71.00 138 ARG A N 1
ATOM 1080 C CA . ARG A 1 138 ? -8.282 -4.652 18.527 1.00 71.00 138 ARG A CA 1
ATOM 1081 C C . ARG A 1 138 ? -8.133 -4.906 20.031 1.00 71.00 138 ARG A C 1
ATOM 1083 O O . ARG A 1 138 ? -9.109 -4.800 20.763 1.00 71.00 138 ARG A O 1
ATOM 1090 N N . ASP A 1 139 ? -6.930 -5.269 20.469 1.00 69.19 139 ASP A N 1
ATOM 1091 C CA . ASP A 1 139 ? -6.601 -5.547 21.869 1.00 69.19 139 ASP A CA 1
ATOM 1092 C C . ASP A 1 139 ? -6.017 -4.301 22.595 1.00 69.19 139 ASP A C 1
ATOM 1094 O O . ASP A 1 139 ? -5.577 -4.420 23.741 1.00 69.19 139 ASP A O 1
ATOM 1098 N N . GLU A 1 140 ? -5.961 -3.135 21.933 1.00 57.69 140 GLU A N 1
ATOM 1099 C CA . GLU A 1 140 ? -5.455 -1.837 22.438 1.00 57.69 140 GLU A CA 1
ATOM 1100 C C . GLU A 1 140 ? -6.591 -0.830 22.645 1.00 57.69 140 GLU A C 1
ATOM 1102 O O . GLU A 1 140 ? -6.521 -0.094 23.657 1.00 57.69 140 GLU A O 1
#